Protein AF-A0A1Q6MDA6-F1 (afdb_monomer_lite)

pLDDT: mean 71.45, std 15.39, range [39.72, 89.19]

Sequence (73 aa):
MEDKLKAAITYDAKKIALSIILEELNIFYIFNTETNEEKVIDNGGYTHHNLAAYLKLLGVSTLICGGIGLLRS

Radius of gyration: 12.51 Å; chains: 1; bounding box: 32×25×31 Å

Secondary structure (DSSP, 8-state):
-----EEEEEEETTEE---B-TTT--EEEEEETTTTEEEEEE-TT--HHHHHHHHHHTT--EEE-S-B-----

Structure (mmCIF, N/CA/C/O backbone):
data_AF-A0A1Q6MDA6-F1
#
_entry.id   AF-A0A1Q6MDA6-F1
#
loop_
_atom_site.group_PDB
_atom_site.id
_atom_site.type_symbol
_atom_site.label_atom_id
_atom_site.label_alt_id
_atom_site.label_comp_id
_atom_site.label_asym_id
_atom_site.label_entity_id
_atom_site.label_seq_id
_atom_site.pdbx_PDB_ins_code
_atom_site.Cartn_x
_atom_site.Cartn_y
_atom_site.Cartn_z
_atom_site.occupancy
_atom_site.B_iso_or_equiv
_atom_site.auth_seq_id
_atom_site.auth_comp_id
_atom_site.auth_asym_id
_atom_site.auth_atom_id
_atom_site.pdbx_PDB_model_num
ATOM 1 N N . MET A 1 1 ? -20.831 -5.436 12.702 1.00 47.06 1 MET A N 1
ATOM 2 C CA . MET A 1 1 ? -19.530 -4.821 13.020 1.00 47.06 1 MET A CA 1
ATOM 3 C C . MET A 1 1 ? -18.906 -4.533 11.673 1.00 47.06 1 MET A C 1
ATOM 5 O O . MET A 1 1 ? -18.715 -5.487 10.936 1.00 47.06 1 MET A O 1
ATOM 9 N N . GLU A 1 2 ? -18.784 -3.267 11.274 1.00 58.34 2 GLU A N 1
ATOM 10 C CA . GLU A 1 2 ? -18.115 -2.936 10.009 1.00 58.34 2 GLU A CA 1
ATOM 11 C C . GLU A 1 2 ? -16.639 -3.324 10.128 1.00 58.34 2 GLU A C 1
ATOM 13 O O . GLU A 1 2 ? -15.987 -2.991 11.122 1.00 58.34 2 GLU A O 1
ATOM 18 N N . ASP A 1 3 ? -16.138 -4.087 9.158 1.00 59.56 3 ASP A N 1
ATOM 19 C CA . ASP A 1 3 ? -14.734 -4.476 9.113 1.00 59.56 3 ASP A CA 1
ATOM 20 C C . ASP A 1 3 ? -13.870 -3.228 8.900 1.00 59.56 3 ASP A C 1
ATOM 22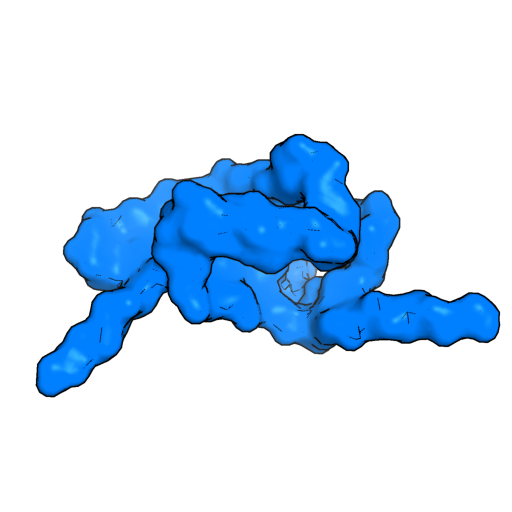 O O . ASP A 1 3 ? -14.028 -2.479 7.934 1.00 59.56 3 ASP A O 1
ATOM 26 N N . LYS A 1 4 ? -12.951 -2.991 9.838 1.00 73.62 4 LYS A N 1
ATOM 27 C CA . LYS A 1 4 ? -11.997 -1.880 9.794 1.00 73.62 4 LYS A CA 1
ATOM 28 C C . LYS A 1 4 ? -10.995 -2.139 8.669 1.00 73.62 4 LYS A C 1
ATOM 30 O O . LYS A 1 4 ? -10.217 -3.093 8.744 1.00 73.62 4 LYS A O 1
ATOM 35 N N . LEU A 1 5 ? -11.012 -1.311 7.625 1.00 81.06 5 LEU A N 1
ATOM 36 C CA . LEU A 1 5 ? -10.261 -1.558 6.398 1.00 81.06 5 LEU A CA 1
ATOM 37 C C . LEU A 1 5 ? -9.176 -0.502 6.197 1.00 81.06 5 LEU A C 1
ATOM 39 O O . LEU A 1 5 ? -9.458 0.683 6.033 1.00 81.06 5 LEU A O 1
ATOM 43 N N . LYS A 1 6 ? -7.925 -0.962 6.115 1.00 87.25 6 LYS A N 1
ATOM 44 C CA . LYS A 1 6 ? -6.819 -0.174 5.577 1.00 87.25 6 LYS A CA 1
ATOM 45 C C . LYS A 1 6 ? -6.361 -0.819 4.281 1.00 87.25 6 LYS A C 1
ATOM 47 O O . LYS A 1 6 ? -5.713 -1.867 4.298 1.00 87.25 6 LYS A O 1
ATOM 52 N N . ALA A 1 7 ? -6.739 -0.218 3.161 1.00 86.00 7 ALA A N 1
ATOM 53 C CA . ALA A 1 7 ? -6.482 -0.758 1.836 1.00 86.00 7 ALA A CA 1
ATOM 54 C C . ALA A 1 7 ? -5.329 -0.014 1.157 1.00 86.00 7 ALA A C 1
ATOM 56 O O . ALA A 1 7 ? -5.239 1.208 1.245 1.00 86.00 7 ALA A O 1
ATOM 57 N N . ALA A 1 8 ? -4.469 -0.755 0.460 1.00 81.62 8 ALA A N 1
ATOM 58 C CA . ALA A 1 8 ? -3.537 -0.211 -0.518 1.00 81.62 8 ALA A CA 1
ATOM 59 C C . ALA A 1 8 ? -4.058 -0.513 -1.922 1.00 81.62 8 ALA A C 1
ATOM 61 O O . ALA A 1 8 ? -4.459 -1.640 -2.214 1.00 81.62 8 ALA A O 1
ATOM 62 N N . ILE A 1 9 ? -4.032 0.489 -2.788 1.00 81.19 9 ILE A N 1
ATOM 63 C CA . ILE A 1 9 ? -4.493 0.419 -4.168 1.00 81.19 9 ILE A CA 1
ATOM 64 C C . ILE A 1 9 ? -3.301 0.746 -5.059 1.00 81.19 9 ILE A C 1
ATOM 66 O O . ILE A 1 9 ? -2.658 1.783 -4.883 1.00 81.19 9 ILE A O 1
ATOM 70 N N . THR A 1 10 ? -2.995 -0.131 -6.015 1.00 73.44 10 THR A N 1
ATOM 71 C CA . THR A 1 10 ? -1.992 0.166 -7.047 1.00 73.44 10 THR A CA 1
ATOM 72 C C . THR A 1 10 ? -2.441 1.377 -7.854 1.00 73.44 10 THR A C 1
ATOM 74 O O . THR A 1 10 ? -3.516 1.345 -8.460 1.00 73.44 10 THR A O 1
ATOM 77 N N . TYR A 1 11 ? -1.625 2.427 -7.863 1.00 61.91 11 TYR A N 1
ATOM 78 C CA . TYR A 1 11 ? -1.954 3.697 -8.494 1.00 61.91 11 TYR A CA 1
ATOM 79 C C . TYR A 1 11 ? -0.945 4.003 -9.602 1.00 61.91 11 TYR A C 1
ATOM 81 O O . TYR A 1 11 ? 0.244 4.164 -9.342 1.00 61.91 11 TYR A O 1
ATOM 89 N N . ASP A 1 12 ? -1.424 4.114 -10.838 1.00 60.12 12 ASP A N 1
ATOM 90 C CA . ASP A 1 12 ? -0.698 4.765 -11.926 1.00 60.12 12 ASP A CA 1
ATOM 91 C C . ASP A 1 12 ? -1.411 6.095 -12.205 1.00 60.12 12 ASP A C 1
ATOM 93 O O . ASP A 1 12 ? -2.605 6.126 -12.508 1.00 60.12 12 ASP A O 1
ATOM 97 N N . ALA A 1 13 ? -0.683 7.211 -12.097 1.00 52.50 13 ALA A N 1
ATOM 98 C CA . ALA A 1 13 ? -1.223 8.551 -12.330 1.00 52.50 13 ALA A CA 1
ATOM 99 C C . ALA A 1 13 ? -1.830 8.724 -13.738 1.00 52.50 13 ALA A C 1
ATOM 101 O O . ALA A 1 13 ? -2.599 9.657 -13.963 1.00 52.50 13 ALA A O 1
ATOM 102 N N . LYS A 1 14 ? -1.498 7.838 -14.687 1.00 53.06 14 LYS A N 1
ATOM 103 C CA . LYS A 1 14 ? -2.053 7.823 -16.044 1.00 53.06 14 LYS A CA 1
ATOM 104 C C . LYS A 1 14 ? -3.234 6.861 -16.212 1.00 53.06 14 LYS A C 1
ATOM 106 O O . LYS A 1 14 ? -3.986 7.029 -17.172 1.00 53.06 14 LYS A O 1
ATOM 111 N N . LYS A 1 15 ? -3.416 5.873 -15.325 1.00 51.66 15 LYS A N 1
ATOM 112 C CA . LYS A 1 15 ? -4.504 4.878 -15.365 1.00 51.66 15 LYS A CA 1
ATOM 113 C C . LYS A 1 15 ? -4.814 4.353 -13.959 1.00 51.66 15 LYS A C 1
ATOM 115 O O . LYS A 1 15 ? -4.006 3.665 -13.345 1.00 51.66 15 LYS A O 1
ATOM 120 N N . ILE A 1 16 ? -6.030 4.596 -13.469 1.00 46.97 16 ILE A N 1
ATOM 121 C CA . ILE A 1 16 ? -6.534 3.902 -12.277 1.00 46.97 16 ILE A CA 1
ATOM 122 C C . ILE A 1 16 ?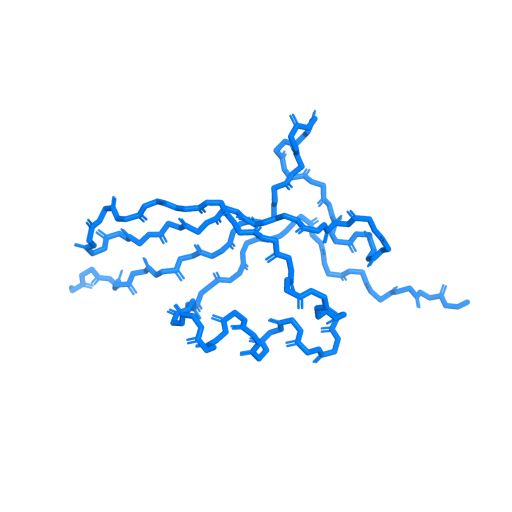 -6.682 2.423 -12.655 1.00 46.97 16 ILE A C 1
ATOM 124 O O . ILE A 1 16 ? -7.488 2.087 -13.517 1.00 46.97 16 ILE A O 1
ATOM 128 N N . ALA A 1 17 ? -5.881 1.572 -12.016 1.00 53.56 17 ALA A N 1
ATOM 129 C CA . ALA A 1 17 ? -5.770 0.133 -12.242 1.00 53.56 17 ALA A CA 1
ATOM 130 C C . ALA A 1 17 ? -5.151 -0.276 -13.592 1.00 53.56 17 ALA A C 1
ATOM 132 O O . ALA A 1 17 ? -5.835 -0.516 -14.585 1.00 53.56 17 ALA A O 1
ATOM 133 N N . LEU A 1 18 ? -3.839 -0.502 -13.578 1.00 49.25 18 LEU A N 1
ATOM 134 C CA . LEU A 1 18 ? -3.204 -1.477 -14.456 1.00 49.25 18 LEU A CA 1
ATOM 135 C C . LEU A 1 18 ? -2.523 -2.523 -13.572 1.00 49.25 18 LEU A C 1
ATOM 137 O O . LEU A 1 18 ? -1.964 -2.193 -12.529 1.00 49.25 18 LEU A O 1
ATOM 141 N N . SER A 1 19 ? -2.654 -3.788 -13.964 1.00 47.41 19 SER A N 1
ATOM 142 C CA . SER A 1 19 ? -1.919 -4.951 -13.451 1.00 47.41 19 SER A CA 1
ATOM 143 C C . SER A 1 19 ? -0.534 -4.605 -12.899 1.00 47.41 19 SER A C 1
ATOM 145 O O . 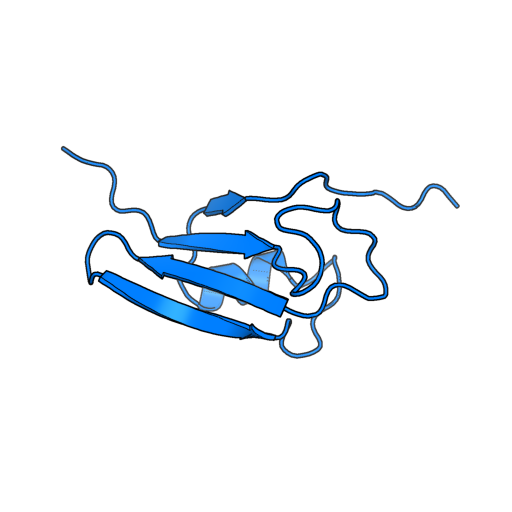SER A 1 19 ? 0.169 -3.815 -13.527 1.00 47.41 19 SER A O 1
ATOM 147 N N . ILE A 1 20 ? -0.109 -5.245 -11.801 1.00 49.66 20 ILE A N 1
ATOM 148 C CA . ILE A 1 20 ? 1.277 -5.171 -11.322 1.00 49.66 20 ILE A CA 1
ATOM 149 C C . ILE A 1 20 ? 2.179 -5.797 -12.401 1.00 49.66 20 ILE A C 1
ATOM 151 O O . ILE A 1 20 ? 2.452 -6.996 -12.390 1.00 49.66 20 ILE A O 1
ATOM 155 N N . ILE A 1 21 ? 2.593 -4.980 -13.368 1.00 48.84 21 ILE A N 1
ATOM 156 C CA . ILE A 1 21 ? 3.690 -5.240 -14.296 1.00 48.84 21 ILE A CA 1
ATOM 157 C C . ILE A 1 21 ? 4.901 -4.600 -13.625 1.00 48.84 21 ILE A C 1
ATOM 159 O O . ILE A 1 21 ? 4.949 -3.397 -13.374 1.00 48.84 21 ILE A O 1
ATOM 163 N N . LEU A 1 22 ? 5.796 -5.465 -13.171 1.00 51.09 22 LEU A N 1
ATOM 164 C CA . LEU A 1 22 ? 6.448 -5.313 -11.875 1.00 51.09 22 LEU A CA 1
ATOM 165 C C . LEU A 1 22 ? 7.721 -4.460 -11.876 1.00 51.09 22 LEU A C 1
ATOM 167 O O . LEU A 1 22 ? 8.327 -4.267 -10.828 1.00 51.09 22 LEU A O 1
ATOM 171 N N . GLU A 1 23 ? 8.116 -3.934 -13.030 1.00 48.62 23 GLU A N 1
ATOM 172 C CA . GLU A 1 23 ? 9.335 -3.129 -13.148 1.00 48.62 23 GLU A CA 1
ATOM 173 C C . GLU A 1 23 ? 9.077 -1.618 -13.042 1.00 48.62 23 GLU A C 1
ATOM 175 O O . GLU A 1 23 ? 10.008 -0.870 -12.758 1.00 48.62 23 GLU A O 1
ATOM 180 N N . GLU A 1 24 ? 7.827 -1.154 -13.179 1.00 53.75 24 GLU A N 1
ATOM 181 C CA . GLU A 1 24 ? 7.525 0.291 -13.231 1.00 53.75 24 GLU A CA 1
ATOM 182 C C . GLU A 1 24 ? 6.518 0.787 -12.178 1.00 53.75 24 GLU A C 1
ATOM 184 O O . GLU A 1 24 ? 6.461 1.987 -11.892 1.00 53.75 24 GLU A O 1
ATOM 189 N N . LEU A 1 25 ? 5.726 -0.103 -11.567 1.00 61.38 25 LEU A N 1
ATOM 190 C CA . LEU A 1 25 ? 4.683 0.287 -10.611 1.00 61.38 25 LEU A CA 1
ATOM 191 C C . LEU A 1 25 ? 5.275 0.588 -9.232 1.00 61.38 25 LEU A C 1
ATOM 193 O O . LEU A 1 25 ? 5.428 -0.282 -8.375 1.00 61.38 25 LEU A O 1
ATOM 197 N N . ASN A 1 26 ? 5.587 1.866 -9.041 1.00 68.38 26 ASN A N 1
ATOM 198 C CA . ASN A 1 26 ? 6.246 2.369 -7.846 1.00 68.38 26 ASN A CA 1
ATOM 199 C C . ASN A 1 26 ? 5.312 3.099 -6.886 1.00 68.38 26 ASN A C 1
ATOM 201 O O . ASN A 1 26 ? 5.828 3.580 -5.897 1.00 68.38 26 ASN A O 1
ATOM 205 N N . ILE A 1 27 ? 4.003 3.237 -7.143 1.00 78.12 27 ILE A N 1
ATOM 206 C CA . ILE A 1 27 ? 3.127 4.122 -6.352 1.00 78.12 27 ILE A CA 1
ATOM 207 C C . ILE A 1 27 ? 1.856 3.404 -5.879 1.00 78.12 27 ILE A C 1
ATOM 209 O O . ILE A 1 27 ? 1.188 2.694 -6.636 1.00 78.12 27 ILE A O 1
ATOM 213 N N . PHE A 1 28 ? 1.494 3.634 -4.616 1.00 80.12 28 PHE A N 1
ATOM 214 C CA . PHE A 1 28 ? 0.272 3.143 -3.991 1.00 80.12 28 PHE A CA 1
ATOM 215 C C . PHE A 1 28 ? -0.509 4.283 -3.364 1.00 80.12 28 PHE A C 1
ATOM 217 O O . PHE A 1 28 ? 0.049 5.142 -2.682 1.00 80.12 28 PHE A O 1
ATOM 224 N N . TYR A 1 29 ? -1.822 4.229 -3.527 1.00 83.25 29 TYR A N 1
ATOM 225 C CA . TYR A 1 29 ? -2.744 5.012 -2.727 1.00 83.25 29 TYR A CA 1
ATOM 226 C C . TYR A 1 29 ? -3.220 4.158 -1.551 1.00 83.25 29 TYR A C 1
ATOM 228 O O . TYR A 1 29 ? -3.715 3.048 -1.744 1.00 83.25 29 TYR A O 1
ATOM 236 N N . ILE A 1 30 ? -3.039 4.650 -0.331 1.00 85.38 30 ILE A N 1
ATOM 237 C CA . ILE A 1 30 ? -3.501 4.001 0.892 1.00 85.38 30 ILE A CA 1
ATOM 238 C C . ILE A 1 30 ? -4.666 4.796 1.456 1.00 85.38 30 ILE A C 1
ATOM 240 O O . ILE A 1 30 ? -4.550 6.003 1.664 1.00 85.38 30 ILE A O 1
ATOM 244 N N . PHE A 1 31 ? -5.740 4.078 1.768 1.00 86.75 31 PHE A N 1
ATOM 245 C CA . PHE A 1 31 ? -6.929 4.608 2.415 1.00 86.75 31 PHE A CA 1
ATOM 246 C C . PHE A 1 31 ? -7.252 3.814 3.676 1.00 86.75 31 PHE A C 1
ATOM 248 O O . PHE A 1 31 ? -7.231 2.579 3.667 1.00 86.75 31 PHE A O 1
ATOM 255 N N . ASN A 1 32 ? -7.547 4.529 4.758 1.00 86.62 32 ASN A N 1
ATOM 256 C CA . ASN A 1 32 ? -8.012 3.959 6.013 1.00 86.62 32 ASN A CA 1
ATOM 257 C C . ASN A 1 32 ? -9.451 4.407 6.292 1.00 86.62 32 ASN A C 1
ATOM 259 O O . ASN A 1 32 ? -9.687 5.585 6.556 1.00 86.62 32 ASN A O 1
ATOM 263 N N . THR A 1 33 ? -10.395 3.463 6.296 1.00 85.31 33 THR A N 1
ATOM 264 C CA . THR A 1 33 ? -11.814 3.754 6.556 1.00 85.31 33 THR A CA 1
ATOM 265 C C . THR A 1 33 ? -12.090 4.161 8.002 1.00 85.31 33 THR A C 1
ATOM 267 O O . THR A 1 33 ? -13.092 4.815 8.265 1.00 85.31 33 THR A O 1
ATOM 270 N N . GLU A 1 34 ? -11.220 3.797 8.950 1.00 85.69 34 GLU A N 1
ATOM 271 C CA . GLU A 1 34 ? -11.395 4.123 10.371 1.00 85.69 34 GLU A CA 1
ATOM 272 C C . GLU A 1 34 ? -10.995 5.570 10.676 1.00 85.69 34 GLU A C 1
ATOM 274 O O . GLU A 1 34 ? -11.676 6.259 11.433 1.00 85.69 34 GLU A O 1
ATOM 279 N N . THR A 1 35 ? -9.891 6.039 10.092 1.00 87.31 35 THR A N 1
ATOM 280 C CA . THR A 1 35 ? -9.336 7.372 10.374 1.00 87.31 35 THR A CA 1
ATOM 281 C C . THR A 1 35 ? -9.634 8.401 9.287 1.00 87.31 35 THR A C 1
ATOM 283 O O . THR A 1 35 ? -9.319 9.573 9.481 1.00 87.31 35 THR A O 1
ATOM 286 N N . ASN A 1 36 ? -10.210 7.984 8.152 1.00 83.94 36 ASN A N 1
ATOM 287 C CA . ASN A 1 36 ? -10.272 8.765 6.909 1.00 83.94 36 ASN A CA 1
ATOM 288 C C . ASN A 1 36 ? -8.893 9.292 6.466 1.00 83.94 36 ASN A C 1
ATOM 290 O O . ASN A 1 36 ? -8.786 10.337 5.829 1.00 83.94 36 ASN A O 1
ATOM 294 N N . GLU A 1 37 ? -7.819 8.590 6.839 1.00 86.38 37 GLU A N 1
ATOM 295 C CA . GLU A 1 37 ? -6.467 8.933 6.413 1.00 86.38 37 GLU A CA 1
ATOM 296 C C . GLU A 1 37 ? -6.245 8.450 4.979 1.00 86.38 37 GLU A C 1
ATOM 298 O O . GLU A 1 37 ? -6.458 7.276 4.657 1.00 86.38 37 GLU A O 1
ATOM 303 N N . GLU A 1 38 ? -5.752 9.361 4.149 1.00 88.38 38 GLU A N 1
ATOM 304 C CA . GLU A 1 38 ? -5.391 9.125 2.760 1.00 88.38 38 GLU A CA 1
ATOM 305 C C . GLU A 1 38 ? -3.925 9.483 2.552 1.00 88.38 38 GLU A C 1
ATOM 307 O O . GLU A 1 38 ? -3.460 10.536 2.995 1.00 88.38 38 GLU A O 1
ATOM 312 N N . LYS A 1 39 ? -3.181 8.619 1.861 1.00 87.56 39 LYS A N 1
ATOM 313 C CA . LYS A 1 39 ? -1.797 8.916 1.493 1.00 87.56 39 LYS A CA 1
ATOM 314 C C . LYS A 1 39 ? -1.391 8.243 0.199 1.00 87.56 39 LYS A C 1
ATOM 316 O O . LYS A 1 39 ? -1.805 7.127 -0.097 1.00 87.56 39 LYS A O 1
ATOM 321 N N . VAL A 1 40 ? -0.500 8.905 -0.523 1.00 84.88 40 VAL A N 1
ATOM 322 C CA . VAL A 1 40 ? 0.209 8.323 -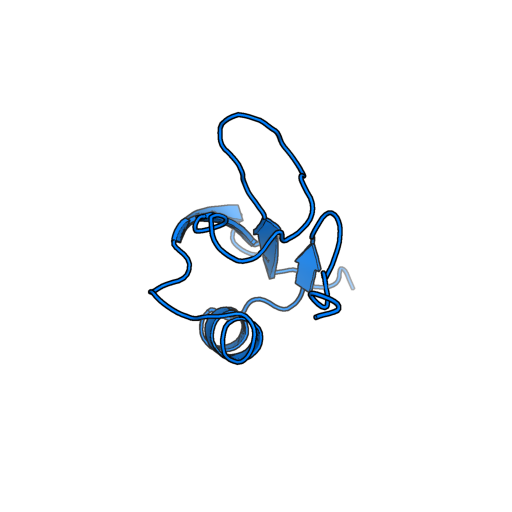1.658 1.00 84.88 40 VAL A CA 1
ATOM 323 C C . VAL A 1 40 ? 1.617 7.987 -1.189 1.00 84.88 40 VAL A C 1
ATOM 325 O O . VAL A 1 40 ? 2.301 8.844 -0.632 1.00 84.88 40 VAL A O 1
ATOM 328 N N . ILE A 1 41 ? 2.032 6.740 -1.371 1.00 83.69 41 ILE A N 1
ATOM 329 C CA . ILE A 1 41 ? 3.377 6.269 -1.037 1.00 83.69 41 ILE A CA 1
ATOM 330 C C . ILE A 1 41 ? 4.030 5.668 -2.271 1.00 83.69 41 ILE A C 1
ATOM 332 O O . ILE A 1 41 ? 3.326 5.209 -3.172 1.00 83.69 41 ILE A O 1
ATOM 336 N N . ASP A 1 42 ? 5.359 5.625 -2.285 1.00 82.38 42 ASP A N 1
ATOM 337 C CA . ASP A 1 42 ? 6.059 4.763 -3.221 1.00 82.38 42 ASP A CA 1
ATOM 338 C C . ASP A 1 42 ? 6.171 3.315 -2.692 1.00 82.38 42 ASP A C 1
ATOM 340 O O . ASP A 1 42 ? 5.694 2.984 -1.602 1.00 82.38 42 ASP A O 1
ATOM 344 N N . ASN A 1 43 ? 6.767 2.417 -3.473 1.00 77.38 43 ASN A N 1
ATOM 345 C CA . ASN A 1 43 ? 7.026 1.039 -3.060 1.00 77.38 43 ASN A CA 1
ATOM 346 C C . ASN A 1 43 ? 8.187 0.909 -2.061 1.00 77.38 43 ASN A C 1
ATOM 348 O O . ASN A 1 43 ? 8.564 -0.218 -1.758 1.00 77.38 43 ASN A O 1
ATOM 352 N N . GLY A 1 44 ? 8.795 2.006 -1.597 1.00 77.12 44 GLY A N 1
ATOM 353 C CA . GLY A 1 44 ? 9.938 2.016 -0.685 1.00 77.12 44 GLY A CA 1
ATOM 354 C C . GLY A 1 44 ? 11.190 1.318 -1.224 1.00 77.12 44 GLY A C 1
ATOM 355 O O . GLY A 1 44 ? 12.042 0.919 -0.434 1.00 77.12 44 GLY A O 1
ATOM 356 N N . GLY A 1 45 ? 11.284 1.095 -2.541 1.00 75.25 45 GLY A N 1
ATOM 357 C CA . GLY A 1 45 ? 12.322 0.266 -3.160 1.00 75.25 45 GLY A CA 1
ATOM 358 C C . GLY A 1 45 ? 12.116 -1.248 -2.989 1.00 75.25 45 GLY A C 1
ATOM 359 O O . GLY A 1 45 ? 13.011 -2.028 -3.318 1.00 75.25 45 GLY A O 1
ATOM 360 N N . TYR A 1 46 ? 10.960 -1.692 -2.480 1.00 76.44 46 TYR A N 1
ATOM 361 C CA . TYR A 1 46 ? 10.634 -3.109 -2.310 1.00 76.44 46 TYR A CA 1
ATOM 362 C C . TYR A 1 46 ? 10.096 -3.731 -3.609 1.00 76.44 46 TYR A C 1
ATOM 364 O O . TYR A 1 46 ? 9.141 -3.247 -4.214 1.00 76.44 46 TYR A O 1
ATOM 372 N N 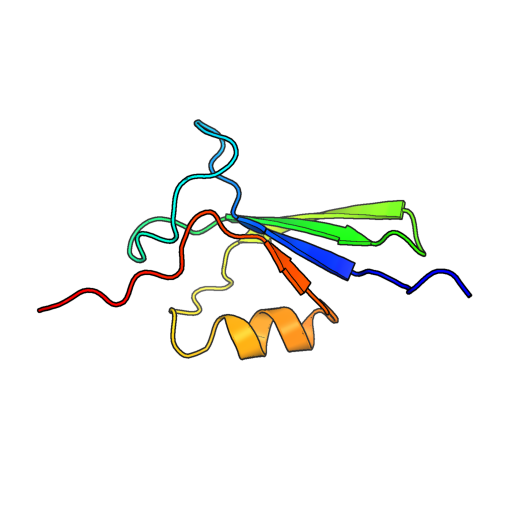. THR A 1 47 ? 10.679 -4.865 -4.006 1.00 71.19 47 THR A N 1
ATOM 373 C CA . THR A 1 47 ? 10.238 -5.677 -5.156 1.00 71.19 47 THR A CA 1
ATOM 374 C C . THR A 1 47 ? 9.079 -6.615 -4.781 1.00 71.19 47 THR A C 1
ATOM 376 O O . THR A 1 47 ? 8.712 -6.711 -3.607 1.00 71.19 47 THR A O 1
ATOM 379 N N . HIS A 1 48 ? 8.524 -7.363 -5.754 1.00 67.81 48 HIS A N 1
ATOM 380 C CA . HIS A 1 48 ? 7.390 -8.297 -5.565 1.00 67.81 48 HIS A CA 1
ATOM 381 C C . HIS A 1 48 ? 7.485 -9.122 -4.282 1.00 67.81 48 HIS A C 1
ATOM 383 O O . HIS A 1 48 ? 6.511 -9.261 -3.548 1.00 67.81 48 HIS A O 1
ATOM 389 N N . HIS A 1 49 ? 8.675 -9.672 -4.029 1.00 66.50 49 HIS A N 1
ATOM 390 C CA . HIS A 1 49 ? 8.896 -10.632 -2.959 1.00 66.50 49 HIS A CA 1
ATOM 391 C C . HIS A 1 49 ? 8.674 -10.015 -1.572 1.00 66.50 49 HIS A C 1
ATOM 393 O O . HIS A 1 49 ? 8.185 -10.687 -0.669 1.00 66.50 49 HIS A O 1
ATOM 399 N N . ASN A 1 50 ? 8.974 -8.721 -1.420 1.00 76.81 50 ASN A N 1
ATOM 400 C CA . ASN A 1 50 ? 8.966 -8.035 -0.129 1.00 76.81 50 ASN A CA 1
ATOM 401 C C . ASN A 1 50 ? 7.856 -6.980 -0.006 1.00 76.81 50 ASN A C 1
ATOM 403 O O . ASN A 1 50 ? 7.608 -6.484 1.093 1.00 76.81 50 ASN A O 1
ATOM 407 N N . LEU A 1 51 ? 7.150 -6.664 -1.096 1.00 79.69 51 LEU A N 1
ATOM 408 C CA . LEU A 1 51 ? 6.092 -5.654 -1.114 1.00 79.69 51 LEU A CA 1
ATOM 409 C C . LEU A 1 51 ? 4.954 -5.982 -0.136 1.00 79.69 51 LEU A C 1
ATOM 411 O O . LEU A 1 51 ? 4.495 -5.111 0.600 1.00 79.69 51 LEU A O 1
ATOM 415 N N . ALA A 1 52 ? 4.527 -7.245 -0.073 1.00 79.69 52 ALA A N 1
ATOM 416 C CA . ALA A 1 52 ? 3.477 -7.667 0.854 1.00 79.69 52 ALA A CA 1
ATOM 417 C C . ALA A 1 52 ? 3.881 -7.450 2.325 1.00 79.69 52 ALA A C 1
ATOM 419 O O . ALA A 1 52 ? 3.067 -7.011 3.137 1.00 79.69 52 ALA A O 1
ATOM 420 N N . ALA A 1 53 ? 5.148 -7.714 2.664 1.00 85.06 53 ALA A N 1
ATOM 421 C CA . ALA A 1 53 ? 5.675 -7.479 4.005 1.00 85.06 53 ALA A CA 1
ATOM 422 C C . ALA A 1 53 ? 5.743 -5.979 4.325 1.00 85.06 53 ALA A C 1
ATOM 424 O O . ALA A 1 53 ? 5.318 -5.566 5.403 1.00 85.06 53 ALA A O 1
ATOM 425 N N . TYR A 1 54 ? 6.201 -5.162 3.374 1.00 86.56 54 TYR A N 1
ATOM 426 C CA . TYR A 1 54 ? 6.232 -3.707 3.512 1.00 86.56 54 TYR A CA 1
ATOM 427 C C . TYR A 1 54 ? 4.835 -3.115 3.750 1.00 86.56 54 TYR A C 1
ATOM 429 O O . TYR A 1 54 ? 4.626 -2.396 4.727 1.00 86.56 54 TYR A O 1
ATOM 437 N N . LEU A 1 55 ? 3.845 -3.476 2.929 1.00 85.88 55 LEU A N 1
ATOM 438 C CA . LEU A 1 55 ? 2.468 -3.005 3.102 1.00 85.88 55 LEU A CA 1
ATOM 439 C C . LEU A 1 55 ? 1.888 -3.440 4.457 1.00 85.88 55 LEU A C 1
ATOM 441 O O . LEU A 1 55 ? 1.216 -2.655 5.131 1.00 85.88 55 LEU A O 1
ATOM 445 N N . LYS A 1 56 ? 2.217 -4.652 4.914 1.00 87.25 56 LYS A N 1
ATOM 446 C CA . LYS A 1 56 ? 1.809 -5.143 6.234 1.00 87.25 56 LYS A CA 1
ATOM 447 C C . LYS A 1 56 ? 2.425 -4.335 7.383 1.00 87.25 56 LYS A C 1
ATOM 449 O O . LYS A 1 56 ? 1.722 -4.059 8.351 1.00 87.25 56 LYS A O 1
ATOM 454 N N . LEU A 1 57 ? 3.684 -3.894 7.269 1.00 89.12 57 LEU A N 1
ATOM 455 C CA . LEU A 1 57 ? 4.314 -2.987 8.247 1.00 89.12 57 LEU A CA 1
ATOM 456 C C . LEU A 1 57 ? 3.600 -1.630 8.332 1.00 89.12 57 LEU A C 1
ATOM 458 O O . LEU A 1 57 ? 3.566 -1.017 9.394 1.00 89.12 57 LEU A O 1
ATOM 462 N N . LEU A 1 58 ? 2.974 -1.180 7.242 1.00 87.12 58 LEU A N 1
ATOM 463 C CA . LEU A 1 58 ? 2.154 0.036 7.219 1.00 87.12 58 LEU A CA 1
ATOM 464 C C . LEU A 1 58 ? 0.736 -0.166 7.782 1.00 87.12 58 LEU A C 1
ATOM 466 O O . LEU A 1 58 ? -0.063 0.779 7.794 1.00 87.12 58 LEU A O 1
ATOM 470 N N . GLY A 1 59 ? 0.413 -1.379 8.235 1.00 89.19 59 GLY A N 1
ATOM 471 C CA . GLY A 1 59 ? -0.902 -1.757 8.744 1.00 89.19 59 GLY A CA 1
ATOM 472 C C . GLY A 1 59 ? -1.948 -1.978 7.653 1.00 89.19 59 GLY A C 1
ATOM 473 O O . GLY A 1 59 ? -3.135 -1.988 7.959 1.00 89.19 59 GLY A O 1
ATOM 474 N N . VAL A 1 60 ? -1.541 -2.116 6.387 1.00 88.81 60 VAL A N 1
ATOM 475 C CA . VAL A 1 60 ? -2.465 -2.431 5.290 1.00 88.81 60 VAL A CA 1
ATOM 476 C C . VAL A 1 60 ? -2.977 -3.859 5.468 1.00 88.81 60 VAL A C 1
ATOM 478 O O . VAL A 1 60 ? -2.190 -4.800 5.583 1.00 88.81 60 VAL A O 1
ATOM 481 N N . SER A 1 61 ? -4.298 -4.021 5.474 1.00 88.88 61 SER A N 1
ATOM 482 C CA . SER A 1 61 ? -4.976 -5.313 5.596 1.00 88.88 61 SER A CA 1
ATOM 483 C C . SER A 1 61 ? -5.435 -5.876 4.252 1.00 88.88 61 SER A C 1
ATOM 485 O O . SER A 1 61 ? -5.688 -7.072 4.145 1.00 88.88 61 SER A O 1
ATOM 487 N N . THR A 1 62 ? -5.548 -5.044 3.214 1.00 86.62 62 THR A N 1
ATOM 488 C CA . THR A 1 62 ? -6.017 -5.455 1.882 1.00 86.62 62 THR A CA 1
ATOM 489 C C . THR A 1 62 ? -5.228 -4.752 0.783 1.00 86.62 62 THR A C 1
ATOM 491 O O . THR A 1 62 ? -5.046 -3.539 0.827 1.00 86.62 62 THR A O 1
ATOM 494 N N . LEU A 1 63 ? -4.786 -5.509 -0.223 1.00 82.00 63 LEU A N 1
ATOM 495 C CA . LEU A 1 63 ? -4.180 -4.978 -1.443 1.00 82.00 63 LEU A CA 1
ATOM 496 C C . LEU A 1 63 ? -5.155 -5.159 -2.608 1.00 82.00 63 LEU A C 1
ATOM 498 O O . LEU A 1 63 ? -5.528 -6.283 -2.938 1.00 82.00 63 LEU A O 1
ATOM 502 N N . ILE A 1 64 ? -5.535 -4.055 -3.241 1.00 80.88 64 ILE A N 1
ATOM 503 C CA . ILE A 1 64 ? -6.354 -4.032 -4.452 1.00 80.88 64 ILE A CA 1
ATOM 504 C C . ILE A 1 64 ? -5.417 -3.767 -5.629 1.00 80.88 64 ILE A C 1
ATOM 506 O O . ILE A 1 64 ? -4.776 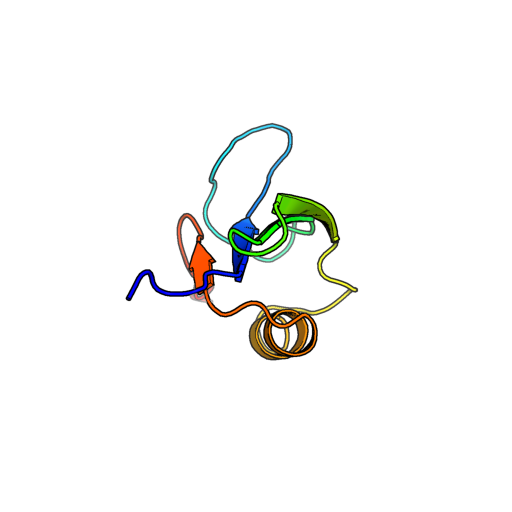-2.717 -5.706 1.00 80.88 64 ILE A O 1
ATOM 510 N N . CYS A 1 65 ? -5.324 -4.729 -6.544 1.00 76.75 65 CYS A N 1
ATOM 511 C CA . CYS A 1 65 ? -4.484 -4.623 -7.730 1.00 76.75 65 CYS A CA 1
ATOM 512 C C . CYS A 1 65 ? -5.176 -5.226 -8.958 1.00 76.75 65 CYS A C 1
ATOM 514 O O . CYS A 1 65 ? -5.941 -6.181 -8.845 1.00 76.75 65 CYS A O 1
ATOM 516 N N . GLY A 1 66 ? -4.892 -4.676 -10.145 1.00 64.88 66 GLY A N 1
ATOM 517 C CA . GLY A 1 66 ? -5.479 -5.131 -11.416 1.00 64.88 66 GLY A CA 1
ATOM 518 C C . GLY A 1 66 ? -4.951 -6.481 -11.926 1.00 64.88 66 GLY A C 1
ATOM 519 O O . GLY A 1 66 ? -5.330 -6.921 -13.005 1.00 64.88 66 GLY A O 1
ATOM 520 N N . GLY A 1 67 ? -4.042 -7.118 -11.185 1.00 61.34 67 GLY A N 1
ATOM 521 C CA . GLY A 1 67 ? -3.425 -8.400 -11.511 1.00 61.34 67 GLY A CA 1
ATOM 522 C C . GLY A 1 67 ? -2.103 -8.574 -10.766 1.00 61.34 67 GLY A C 1
ATOM 523 O O . GLY A 1 67 ? -1.331 -7.622 -10.661 1.00 61.34 67 GLY A O 1
ATOM 524 N N . ILE A 1 68 ? -1.843 -9.783 -10.266 1.00 60.78 68 ILE A N 1
ATOM 525 C CA . ILE A 1 68 ? -0.547 -10.191 -9.706 1.00 60.78 68 ILE A CA 1
ATOM 526 C C . ILE A 1 68 ? 0.163 -10.987 -10.804 1.00 60.78 68 ILE A C 1
ATOM 528 O O . ILE A 1 68 ? -0.167 -12.147 -11.050 1.00 60.78 68 ILE A O 1
ATOM 532 N N . GLY A 1 69 ? 1.073 -10.342 -11.533 1.00 51.94 69 GLY A N 1
ATOM 533 C CA . GLY A 1 69 ? 1.814 -10.993 -12.609 1.00 51.94 69 GLY A CA 1
ATOM 534 C C . GLY A 1 69 ? 2.974 -11.827 -12.067 1.00 51.94 69 GLY A C 1
ATOM 535 O O . GLY A 1 69 ? 3.960 -11.272 -11.593 1.00 51.94 69 GLY A O 1
ATOM 536 N N . LEU A 1 70 ? 2.908 -13.155 -12.202 1.00 46.91 70 LEU A N 1
ATOM 537 C CA . LEU A 1 70 ? 4.125 -13.952 -12.363 1.00 46.91 70 LEU A CA 1
ATOM 538 C C . LEU A 1 70 ? 4.630 -13.659 -13.777 1.00 46.91 70 LEU A C 1
ATOM 540 O O . LEU A 1 70 ? 3.998 -14.081 -14.746 1.00 46.91 70 LEU A O 1
ATOM 544 N N . LEU A 1 71 ? 5.739 -12.927 -13.905 1.00 45.56 71 LEU A N 1
ATOM 545 C CA . LEU A 1 71 ? 6.521 -12.933 -15.141 1.00 45.56 71 LEU A CA 1
ATOM 546 C C . LEU A 1 71 ? 6.853 -14.401 -15.440 1.00 45.56 71 LEU A C 1
ATOM 548 O O . LEU A 1 71 ? 7.696 -15.005 -14.778 1.00 45.56 71 LEU A O 1
ATOM 552 N N . ARG A 1 72 ? 6.127 -15.012 -16.383 1.00 39.75 72 ARG A N 1
ATOM 553 C CA . ARG A 1 72 ? 6.589 -16.239 -17.025 1.00 39.75 72 ARG A CA 1
ATOM 554 C C . ARG A 1 72 ? 7.808 -15.833 -17.847 1.00 39.75 72 ARG A C 1
ATOM 556 O O . ARG A 1 72 ? 7.661 -15.068 -18.796 1.00 39.75 72 ARG A O 1
ATOM 563 N N . SER A 1 73 ? 8.968 -16.297 -17.385 1.00 39.72 73 SER A N 1
ATOM 564 C CA . SER A 1 73 ? 10.247 -16.318 -18.101 1.00 39.72 73 SER A CA 1
ATOM 565 C C . SER A 1 73 ? 10.108 -16.896 -19.501 1.00 39.72 73 SER A C 1
ATOM 567 O O . SER A 1 73 ? 9.373 -17.910 -19.604 1.00 39.72 73 SER A O 1
#

Foldseek 3Di:
DPDWAWEKAQDDVVDRADACPWPPRFWIWIATPVPRDIDIGTQPPDGPVCSVVVCVVVVHPYYHHNYDDDPPD